Protein AF-A0A1V5K0A1-F1 (afdb_monomer_lite)

Sequence (114 aa):
MVDAAWGVLWGAWICDDHNLEGQQRELRKRAFQLFLPLWERRVPFGPDRETERLLLIDLLRRCRRFAEARAASMIGLETIDKEPWRALFLFEAHLCENNDDGPHTFEEALEGPA

Foldseek 3Di:
DLVVLVVLQVVLVVCVVVVVPPSSLVSLVVSLVVLVVCLVVVNDNDPDNLVSLLSNLLSCLLNLVLVVSLVSLVVVCVPDPDPPSVLSSVVSNVCSVVSNNDDDDSVDSNVPDD

Secondary structure (DSSP, 8-state):
-HHHHHHHHHHHHHHHHTT-TTHHHHHHHHHHHHHHHHHHTT---SSSHHHHHHHHHHHHHHTT-HHHHHHHHHHHHTT--STTHHHHHHHHHHHHHTT--S---HHHHHH---

Structure (mmCIF, N/CA/C/O backbone):
data_AF-A0A1V5K0A1-F1
#
_entry.id   AF-A0A1V5K0A1-F1
#
loop_
_atom_site.group_PDB
_atom_site.id
_atom_site.type_symbol
_atom_site.label_atom_id
_atom_site.label_alt_id
_atom_site.label_comp_id
_atom_site.label_asym_id
_atom_site.label_entity_id
_atom_site.label_seq_id
_atom_site.pdbx_PDB_ins_code
_atom_site.Cartn_x
_atom_site.Cartn_y
_atom_site.Cartn_z
_atom_site.occupancy
_atom_site.B_iso_or_equiv
_atom_site.auth_seq_id
_atom_site.auth_comp_id
_atom_site.auth_asym_id
_atom_site.auth_atom_id
_atom_site.pdbx_PDB_model_num
ATOM 1 N N . MET A 1 1 ? -0.168 -5.944 -18.503 1.00 82.31 1 MET A N 1
ATOM 2 C CA . MET A 1 1 ? -0.465 -6.412 -17.124 1.00 82.31 1 MET A CA 1
ATOM 3 C C . MET A 1 1 ? -0.351 -5.259 -16.140 1.00 82.31 1 MET A C 1
ATOM 5 O O . MET A 1 1 ? -1.312 -5.040 -15.421 1.00 82.31 1 MET A O 1
ATOM 9 N N . VAL A 1 2 ? 0.741 -4.484 -16.185 1.00 96.00 2 VAL A N 1
ATOM 10 C CA . VAL A 1 2 ? 0.885 -3.212 -15.448 1.00 96.00 2 VAL A CA 1
ATOM 11 C C . VAL A 1 2 ? -0.297 -2.264 -15.714 1.00 96.00 2 VAL A C 1
ATOM 13 O O . VAL A 1 2 ? -0.985 -1.896 -14.770 1.00 96.00 2 VAL A O 1
ATOM 16 N N . ASP A 1 3 ? -0.638 -1.996 -16.981 1.00 97.81 3 ASP A N 1
ATOM 17 C CA . ASP A 1 3 ? -1.775 -1.113 -17.325 1.00 97.81 3 ASP A CA 1
ATOM 18 C C . ASP A 1 3 ? -3.123 -1.615 -16.796 1.00 97.81 3 ASP A C 1
ATOM 20 O O . ASP A 1 3 ? -3.986 -0.831 -16.424 1.00 97.81 3 ASP A O 1
ATOM 24 N N . ALA A 1 4 ? -3.310 -2.936 -16.734 1.00 97.62 4 ALA A N 1
ATOM 25 C CA . ALA A 1 4 ? -4.529 -3.520 -16.184 1.00 97.62 4 ALA A CA 1
ATOM 26 C C . ALA A 1 4 ? -4.592 -3.352 -14.658 1.00 97.62 4 ALA A C 1
ATOM 28 O O . ALA A 1 4 ? -5.667 -3.093 -14.125 1.00 97.62 4 ALA A O 1
ATOM 29 N N . ALA A 1 5 ? -3.458 -3.483 -13.961 1.00 98.19 5 ALA A N 1
ATOM 30 C CA . ALA A 1 5 ? -3.374 -3.253 -12.521 1.00 98.19 5 ALA A CA 1
ATOM 31 C C . ALA A 1 5 ? -3.693 -1.788 -12.183 1.00 98.19 5 ALA A C 1
ATOM 33 O O . ALA A 1 5 ? -4.564 -1.521 -11.355 1.00 98.19 5 ALA A O 1
ATOM 34 N N . TRP A 1 6 ? -3.069 -0.855 -12.908 1.00 98.44 6 TRP A N 1
ATOM 35 C CA . TRP A 1 6 ? -3.344 0.576 -12.786 1.00 98.44 6 TRP A CA 1
ATOM 36 C C . TRP A 1 6 ? -4.779 0.932 -13.161 1.00 98.44 6 TRP A C 1
ATOM 38 O O . TRP A 1 6 ? -5.436 1.627 -12.398 1.00 98.44 6 TRP A O 1
ATOM 48 N N . GLY A 1 7 ? -5.314 0.391 -14.257 1.00 98.50 7 GLY A N 1
ATOM 49 C CA . GLY A 1 7 ? -6.699 0.633 -14.666 1.00 98.50 7 GLY A CA 1
ATOM 50 C C . GLY A 1 7 ? -7.725 0.202 -13.615 1.00 98.50 7 GLY A C 1
ATOM 51 O O . GLY A 1 7 ? -8.703 0.908 -13.377 1.00 98.50 7 GLY A O 1
ATOM 52 N N . VAL A 1 8 ? -7.492 -0.925 -12.935 1.00 98.38 8 VAL A N 1
ATOM 53 C CA . VAL A 1 8 ? -8.350 -1.368 -11.824 1.00 98.38 8 VAL A CA 1
ATOM 54 C C . VAL A 1 8 ? -8.223 -0.437 -10.615 1.00 98.38 8 VAL A C 1
ATOM 56 O O . VAL A 1 8 ? -9.238 -0.101 -10.007 1.00 98.38 8 VAL A O 1
ATOM 59 N N . LEU A 1 9 ? -7.007 0.002 -10.277 1.00 98.38 9 LEU A N 1
ATOM 60 C CA . LEU A 1 9 ? -6.786 0.940 -9.177 1.00 98.38 9 LEU A CA 1
ATOM 61 C C . LEU A 1 9 ? -7.406 2.318 -9.453 1.00 98.38 9 LEU A C 1
ATOM 63 O O . LEU A 1 9 ? -8.067 2.866 -8.577 1.00 98.38 9 LEU A O 1
ATOM 67 N N . TRP A 1 10 ? -7.291 2.836 -10.677 1.00 98.31 10 TRP A N 1
ATOM 68 C CA . TRP A 1 10 ? -7.986 4.055 -11.097 1.00 98.31 10 TRP A CA 1
ATOM 69 C C . TRP A 1 10 ? -9.499 3.915 -10.955 1.00 98.31 10 TRP A C 1
ATOM 71 O O . TRP A 1 10 ? -10.153 4.828 -10.465 1.00 98.31 10 TRP A O 1
ATOM 81 N N . GLY A 1 11 ? -10.057 2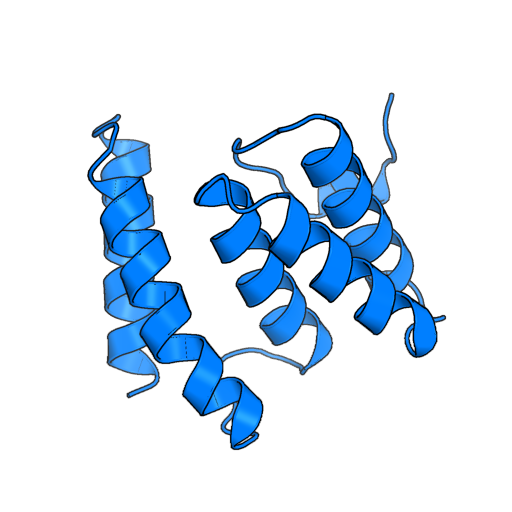.750 -11.301 1.00 98.06 11 GLY A N 1
ATOM 82 C CA . GLY A 1 11 ? -11.461 2.450 -11.030 1.00 98.06 11 GLY A CA 1
ATOM 83 C C . GLY A 1 11 ? -11.814 2.556 -9.543 1.00 98.06 11 GLY A C 1
ATOM 84 O O . GLY A 1 11 ? -12.866 3.091 -9.207 1.00 98.06 11 GLY A O 1
ATOM 85 N N . ALA A 1 12 ? -10.936 2.094 -8.645 1.00 97.50 12 ALA A N 1
ATOM 86 C CA . ALA A 1 12 ? -11.155 2.222 -7.204 1.00 97.50 12 ALA A CA 1
ATOM 87 C C . ALA A 1 12 ? -11.158 3.687 -6.738 1.00 97.50 12 ALA A C 1
ATOM 89 O O . ALA A 1 12 ? -11.984 4.043 -5.903 1.00 97.50 12 ALA A O 1
ATOM 90 N N . TRP A 1 13 ? -10.279 4.530 -7.286 1.00 96.06 13 TRP A N 1
ATOM 91 C CA . TRP A 1 13 ? -10.260 5.969 -6.992 1.00 96.06 13 TRP A CA 1
ATOM 92 C C . TRP A 1 13 ? -11.500 6.687 -7.528 1.00 96.06 13 TRP A C 1
ATOM 94 O O . TRP A 1 13 ? -12.114 7.448 -6.795 1.00 96.06 13 TRP A O 1
ATOM 104 N N . ILE A 1 14 ? -11.953 6.358 -8.742 1.00 97.25 14 ILE A N 1
ATOM 105 C CA . ILE A 1 14 ? -13.228 6.870 -9.272 1.00 97.25 14 ILE A CA 1
ATOM 106 C C . ILE A 1 14 ? -14.386 6.482 -8.338 1.00 97.25 14 ILE A C 1
ATOM 108 O O . ILE A 1 14 ? -15.267 7.291 -8.059 1.00 97.25 14 ILE A O 1
ATOM 112 N N . CYS A 1 15 ? -14.400 5.251 -7.817 1.00 96.12 15 CYS A N 1
ATOM 113 C CA . CYS A 1 15 ? -15.403 4.853 -6.831 1.00 96.12 15 CYS A CA 1
ATOM 114 C C . CYS A 1 15 ? -15.315 5.666 -5.528 1.00 96.12 15 CYS A C 1
ATOM 116 O O . CYS A 1 15 ? -16.369 5.963 -4.967 1.00 96.12 15 CYS A O 1
ATOM 118 N N . ASP A 1 16 ? -14.114 6.023 -5.057 1.00 92.81 16 ASP A N 1
ATOM 119 C CA . ASP A 1 16 ? -13.949 6.909 -3.894 1.00 92.81 16 ASP A CA 1
ATOM 120 C C . ASP A 1 16 ? -14.563 8.292 -4.172 1.00 92.81 16 ASP A C 1
ATOM 122 O O . ASP A 1 16 ? -15.380 8.756 -3.379 1.00 92.81 16 ASP A O 1
ATOM 126 N N . ASP A 1 17 ? -14.260 8.903 -5.325 1.00 94.62 17 ASP A N 1
ATOM 127 C CA . ASP A 1 17 ? -14.776 10.228 -5.718 1.00 94.62 17 ASP A CA 1
ATOM 128 C C . ASP A 1 17 ? -16.313 10.270 -5.775 1.00 94.62 17 ASP A C 1
ATOM 130 O O . ASP A 1 17 ? -16.946 11.296 -5.512 1.00 94.62 17 ASP A O 1
ATOM 134 N N . HIS A 1 18 ? -16.929 9.134 -6.104 1.00 94.44 18 HIS A N 1
ATOM 135 C CA . HIS A 1 18 ? -18.378 8.966 -6.174 1.00 94.44 18 HIS A CA 1
ATOM 136 C C . HIS A 1 18 ? -19.009 8.380 -4.897 1.00 94.44 18 HIS A C 1
ATOM 138 O O . HIS A 1 18 ? -20.205 8.085 -4.904 1.00 94.44 18 HIS A O 1
ATOM 144 N N . ASN A 1 19 ? -18.251 8.215 -3.805 1.00 90.88 19 ASN A N 1
ATOM 145 C CA . ASN A 1 19 ? -18.703 7.604 -2.545 1.00 90.88 19 ASN A CA 1
ATOM 146 C C . ASN A 1 19 ? -19.368 6.222 -2.730 1.00 90.88 19 ASN A C 1
ATOM 148 O O . ASN A 1 19 ? -20.328 5.864 -2.044 1.00 90.88 19 ASN A O 1
ATOM 152 N N . LEU A 1 20 ? -18.871 5.423 -3.679 1.00 90.38 20 LEU A N 1
ATOM 153 C CA . LEU A 1 20 ? -19.366 4.075 -3.965 1.00 90.38 20 LEU A CA 1
ATOM 154 C C . LEU A 1 20 ? -18.742 3.066 -2.994 1.00 90.38 20 LEU A C 1
ATOM 156 O O . LEU A 1 20 ? -17.863 2.266 -3.345 1.00 90.38 20 LEU A O 1
ATOM 160 N N . GLU A 1 21 ? -19.208 3.121 -1.747 1.00 83.00 21 GLU A N 1
ATOM 161 C CA . GLU A 1 21 ? -18.746 2.249 -0.672 1.00 83.00 21 GLU A CA 1
ATOM 162 C C . GLU A 1 21 ? -18.875 0.761 -1.048 1.00 83.00 21 GLU A C 1
ATOM 164 O O . GLU A 1 21 ? -19.831 0.314 -1.683 1.00 83.00 21 GLU A O 1
ATOM 169 N N . GLY A 1 22 ? -17.864 -0.033 -0.692 1.00 87.50 22 GLY A N 1
ATOM 170 C CA . GLY A 1 22 ? -17.779 -1.455 -1.042 1.00 87.50 22 GLY A CA 1
ATOM 171 C C . GLY A 1 22 ? -17.210 -1.728 -2.438 1.00 87.50 22 GLY A C 1
ATOM 172 O O . GLY A 1 22 ? -16.310 -2.558 -2.556 1.00 87.50 22 GLY A O 1
ATOM 173 N N . GLN A 1 23 ? -17.631 -1.000 -3.479 1.00 93.69 23 GLN A N 1
ATOM 174 C CA . GLN A 1 23 ? -17.118 -1.208 -4.847 1.00 93.69 23 GLN A CA 1
ATOM 175 C C . GLN A 1 23 ? -15.632 -0.872 -4.952 1.00 93.69 23 GLN A C 1
ATOM 177 O O . GLN A 1 23 ? -14.847 -1.650 -5.499 1.00 93.69 23 GLN A O 1
ATOM 182 N N . GLN A 1 24 ? -15.234 0.237 -4.327 1.00 95.38 24 GLN A N 1
ATOM 183 C CA . GLN A 1 24 ? -13.832 0.622 -4.214 1.00 95.38 24 GLN A CA 1
ATOM 184 C C . GLN A 1 24 ? -12.966 -0.501 -3.611 1.00 95.38 24 GLN A C 1
ATOM 186 O O . GLN A 1 24 ? -11.824 -0.705 -4.022 1.00 95.38 24 GLN A O 1
ATOM 191 N N . ARG A 1 25 ? -13.530 -1.291 -2.682 1.00 95.56 25 ARG A N 1
ATOM 192 C CA . ARG A 1 25 ? -12.789 -2.288 -1.897 1.00 95.56 25 ARG A CA 1
ATOM 193 C C . ARG A 1 25 ? -12.531 -3.524 -2.736 1.00 95.56 25 ARG A C 1
ATOM 195 O O . ARG A 1 25 ? -11.422 -4.052 -2.746 1.00 95.56 25 ARG A O 1
ATOM 202 N N . GLU A 1 26 ? -13.541 -3.949 -3.488 1.00 97.12 26 GLU A N 1
ATOM 203 C CA . GLU A 1 26 ? -13.409 -5.053 -4.437 1.00 97.12 26 GLU A CA 1
ATOM 204 C C . GLU A 1 26 ? -12.417 -4.718 -5.555 1.00 97.12 26 GLU A C 1
ATOM 206 O O . GLU A 1 26 ? -11.593 -5.558 -5.932 1.00 97.12 26 GLU A O 1
ATOM 211 N N . LEU A 1 27 ? -12.423 -3.473 -6.039 1.00 98.25 27 LEU A N 1
ATOM 212 C CA . LEU A 1 27 ? -11.437 -3.018 -7.016 1.00 98.25 27 LEU A CA 1
ATOM 213 C C . LEU A 1 27 ? -10.023 -2.994 -6.424 1.00 98.25 27 LEU A C 1
ATOM 215 O O . LEU A 1 27 ? -9.110 -3.527 -7.049 1.00 98.25 27 LEU A O 1
ATOM 219 N N . ARG A 1 28 ? -9.827 -2.505 -5.193 1.00 98.12 28 ARG A N 1
ATOM 220 C CA . ARG A 1 28 ? -8.522 -2.567 -4.503 1.00 98.12 28 ARG A CA 1
ATOM 221 C C . ARG A 1 28 ? -8.021 -3.991 -4.303 1.00 98.12 28 ARG A C 1
ATOM 223 O O . ARG A 1 28 ? -6.854 -4.276 -4.574 1.00 98.12 28 ARG A O 1
ATOM 230 N N . LYS A 1 29 ? -8.900 -4.912 -3.907 1.00 98.19 29 LYS A N 1
ATOM 231 C CA . LYS A 1 29 ? -8.568 -6.337 -3.776 1.00 98.19 29 LYS A CA 1
ATOM 232 C C . LYS A 1 29 ? -8.084 -6.912 -5.106 1.00 98.19 29 LYS A C 1
ATOM 234 O O . LYS A 1 29 ? -7.084 -7.629 -5.140 1.00 98.19 29 LYS A O 1
ATOM 239 N N . ARG A 1 30 ? -8.757 -6.570 -6.207 1.00 98.31 30 ARG A N 1
ATOM 240 C CA . ARG A 1 30 ? -8.357 -6.987 -7.554 1.00 98.31 30 ARG A CA 1
ATOM 241 C C . ARG A 1 30 ? -7.057 -6.317 -8.008 1.00 98.31 30 ARG A C 1
ATOM 243 O O . ARG A 1 30 ? -6.223 -6.990 -8.607 1.00 98.31 30 ARG A O 1
ATOM 250 N N . ALA A 1 31 ? -6.851 -5.037 -7.703 1.00 98.56 31 ALA A N 1
ATOM 251 C CA . ALA A 1 31 ? -5.599 -4.338 -7.982 1.00 98.56 31 ALA A CA 1
ATOM 252 C C . ALA A 1 31 ? -4.427 -5.023 -7.266 1.00 98.56 31 ALA A C 1
ATOM 254 O O . ALA A 1 31 ? -3.429 -5.347 -7.905 1.00 98.56 31 ALA A O 1
ATOM 255 N N . PHE A 1 32 ? -4.580 -5.355 -5.980 1.00 98.56 32 PHE A N 1
ATOM 256 C CA . PHE A 1 32 ? -3.573 -6.096 -5.216 1.00 98.56 32 PHE A CA 1
ATOM 257 C C . PHE A 1 32 ? -3.223 -7.442 -5.869 1.00 98.56 32 PHE A C 1
ATOM 259 O O . PHE A 1 32 ? -2.049 -7.768 -6.026 1.00 98.56 32 PHE A O 1
ATOM 266 N N . GLN A 1 33 ? -4.229 -8.203 -6.316 1.00 98.31 33 GLN A N 1
ATOM 267 C CA . GLN A 1 33 ? -4.021 -9.478 -7.020 1.00 98.31 33 GLN A CA 1
ATOM 268 C C . GLN A 1 33 ? -3.253 -9.329 -8.343 1.00 98.31 33 GLN A C 1
ATOM 270 O O . GLN A 1 33 ? -2.628 -10.289 -8.791 1.00 98.31 33 GLN A O 1
ATOM 275 N N . LEU A 1 34 ? -3.299 -8.153 -8.974 1.00 98.56 34 LEU A N 1
ATOM 276 C CA . LEU A 1 34 ? -2.564 -7.862 -10.204 1.00 98.56 34 LEU A CA 1
ATOM 277 C C . LEU A 1 34 ? -1.157 -7.318 -9.925 1.00 98.56 34 LEU A C 1
ATOM 279 O O . LEU A 1 34 ? -0.226 -7.683 -10.640 1.00 98.56 34 LEU A O 1
ATOM 283 N N . PHE A 1 35 ? -0.983 -6.487 -8.894 1.00 98.62 35 PHE A N 1
ATOM 284 C CA . PHE A 1 35 ? 0.316 -5.914 -8.531 1.00 98.62 35 PHE A CA 1
ATOM 285 C C . PHE A 1 35 ? 1.239 -6.904 -7.819 1.00 98.62 35 PHE A C 1
ATOM 287 O O . PHE A 1 35 ? 2.437 -6.909 -8.097 1.00 98.62 35 PHE A O 1
ATOM 294 N N . LEU A 1 36 ? 0.718 -7.776 -6.949 1.00 98.19 36 LEU A N 1
ATOM 295 C CA . LEU A 1 36 ? 1.556 -8.704 -6.184 1.00 98.19 36 LEU A CA 1
ATOM 296 C C . LEU A 1 36 ? 2.418 -9.614 -7.093 1.00 98.19 36 LEU A C 1
ATOM 298 O O . LEU A 1 36 ? 3.634 -9.646 -6.897 1.00 98.19 36 LEU A O 1
ATOM 302 N N . PRO A 1 37 ? 1.883 -10.262 -8.149 1.00 98.38 37 PRO A N 1
ATOM 303 C CA . PRO A 1 37 ? 2.712 -11.054 -9.059 1.00 98.38 37 PRO A CA 1
ATOM 304 C C . PRO A 1 37 ? 3.740 -10.227 -9.844 1.00 98.38 37 PRO A C 1
ATOM 306 O O . PRO A 1 37 ? 4.801 -10.743 -10.199 1.00 98.38 37 PRO A O 1
ATOM 309 N N . LEU A 1 38 ? 3.445 -8.955 -10.144 1.00 98.38 38 LEU A N 1
ATOM 310 C CA . LEU A 1 38 ? 4.405 -8.047 -10.784 1.00 98.38 38 LEU A CA 1
ATOM 311 C C . LEU A 1 38 ? 5.574 -7.766 -9.834 1.00 98.38 38 LEU A C 1
ATOM 313 O O . LEU A 1 38 ? 6.736 -7.897 -10.222 1.00 98.38 38 LEU A O 1
ATOM 317 N N . TRP A 1 39 ? 5.260 -7.484 -8.569 1.00 97.75 39 TRP A N 1
ATOM 318 C CA . TRP A 1 39 ? 6.232 -7.227 -7.514 1.00 97.75 39 TRP A CA 1
ATOM 319 C C . TRP A 1 39 ? 7.153 -8.422 -7.249 1.00 97.75 39 TRP A C 1
ATOM 321 O O . TRP A 1 39 ? 8.377 -8.252 -7.178 1.00 97.75 39 TRP A O 1
ATOM 331 N N . GLU A 1 40 ? 6.584 -9.627 -7.148 1.00 97.06 40 GLU A N 1
ATOM 332 C CA . GLU A 1 40 ? 7.314 -10.889 -6.954 1.00 97.06 40 GLU A CA 1
ATOM 333 C C . GLU A 1 40 ? 8.278 -11.176 -8.111 1.00 97.06 40 GLU A C 1
ATOM 335 O O . GLU A 1 40 ? 9.404 -11.626 -7.900 1.00 97.06 40 GLU A O 1
ATOM 340 N N . ARG A 1 41 ? 7.867 -10.854 -9.343 1.00 97.69 41 ARG A N 1
ATOM 341 C CA . ARG A 1 41 ? 8.676 -11.026 -10.559 1.00 97.69 41 ARG A CA 1
ATOM 342 C C . ARG A 1 41 ? 9.629 -9.865 -10.834 1.00 97.69 41 ARG A C 1
ATOM 344 O O . ARG A 1 41 ? 10.312 -9.888 -11.854 1.00 97.69 41 ARG A O 1
ATOM 351 N N . ARG A 1 42 ? 9.678 -8.863 -9.948 1.00 96.94 42 ARG A N 1
ATOM 352 C CA . ARG A 1 42 ? 10.457 -7.625 -10.121 1.00 96.94 42 ARG A CA 1
ATOM 353 C C . ARG A 1 42 ? 10.147 -6.899 -11.437 1.00 96.94 42 ARG A C 1
ATOM 355 O O . ARG A 1 42 ? 11.034 -6.288 -12.026 1.00 96.94 42 ARG A O 1
ATOM 362 N N . VAL A 1 43 ? 8.902 -6.980 -11.905 1.00 98.25 43 VAL A N 1
ATOM 363 C CA . VAL A 1 43 ? 8.417 -6.167 -13.026 1.00 98.25 43 VAL A CA 1
ATOM 364 C C . VAL A 1 43 ? 8.055 -4.792 -12.468 1.00 98.25 43 VAL A C 1
ATOM 366 O O . VAL A 1 43 ? 7.154 -4.740 -11.630 1.00 98.25 43 VAL A O 1
ATOM 369 N N . PRO A 1 44 ? 8.708 -3.702 -12.909 1.00 98.00 44 PRO A N 1
ATOM 370 C CA . PRO A 1 44 ? 8.430 -2.377 -12.376 1.00 98.00 44 PRO A CA 1
ATOM 371 C C . PRO A 1 44 ? 7.012 -1.906 -12.706 1.00 98.00 44 PRO A C 1
ATOM 373 O O . PRO A 1 44 ? 6.515 -2.102 -13.819 1.00 98.00 44 PRO A O 1
ATOM 376 N N . PHE A 1 45 ? 6.379 -1.257 -11.741 1.00 97.88 45 PHE A N 1
ATOM 377 C CA . PHE A 1 45 ? 5.106 -0.553 -11.887 1.00 97.88 45 PHE A CA 1
ATOM 378 C C . PHE A 1 45 ? 5.057 0.766 -11.108 1.00 97.88 45 PHE A C 1
ATOM 380 O O . PHE A 1 45 ? 4.036 1.447 -11.170 1.00 97.88 45 PHE A O 1
ATOM 387 N N . GLY A 1 46 ? 6.137 1.137 -10.420 1.00 96.00 46 GLY A N 1
ATOM 388 C CA . GLY A 1 46 ? 6.325 2.427 -9.768 1.00 96.00 46 GLY A CA 1
ATOM 389 C C . GLY A 1 46 ? 7.719 3.008 -10.042 1.00 96.00 46 GLY A C 1
ATOM 390 O O . GLY A 1 46 ? 8.491 2.437 -10.816 1.00 96.00 46 GLY A O 1
ATOM 391 N N . PRO A 1 47 ? 8.042 4.166 -9.443 1.00 94.62 47 PRO A N 1
ATOM 392 C CA . PRO A 1 47 ? 9.336 4.827 -9.628 1.00 94.62 47 PRO A CA 1
ATOM 393 C C . PRO A 1 47 ? 10.496 4.041 -9.003 1.00 94.62 47 PRO A C 1
ATOM 395 O O . PRO A 1 47 ? 11.599 4.024 -9.548 1.00 94.62 47 PRO A O 1
ATOM 398 N N . ASP A 1 48 ? 10.241 3.374 -7.879 1.00 94.81 48 ASP A N 1
ATOM 399 C CA . ASP A 1 48 ? 11.200 2.560 -7.145 1.00 94.81 48 ASP A CA 1
ATOM 400 C C . ASP A 1 48 ? 10.490 1.446 -6.365 1.00 94.81 48 ASP A C 1
ATOM 402 O O . ASP A 1 48 ? 9.258 1.350 -6.318 1.00 94.81 48 ASP A O 1
ATOM 406 N N . ARG A 1 49 ? 11.297 0.560 -5.777 1.00 94.56 49 ARG A N 1
ATOM 407 C CA . ARG A 1 49 ? 10.800 -0.630 -5.087 1.00 94.56 49 ARG A CA 1
ATOM 408 C C . ARG A 1 49 ? 10.054 -0.244 -3.807 1.00 94.56 49 ARG A C 1
ATOM 410 O O . ARG A 1 49 ? 9.055 -0.862 -3.453 1.00 94.56 49 ARG A O 1
ATOM 417 N N . GLU A 1 50 ? 10.517 0.773 -3.107 1.00 95.19 50 GLU A N 1
ATOM 418 C CA . GLU A 1 50 ? 9.927 1.257 -1.868 1.00 95.19 50 GLU A CA 1
ATOM 419 C C . GLU A 1 50 ? 8.502 1.780 -2.105 1.00 95.19 50 GLU A C 1
ATOM 421 O O . GLU A 1 50 ? 7.581 1.373 -1.395 1.00 95.19 50 GLU A O 1
ATOM 426 N N . THR A 1 51 ? 8.294 2.566 -3.165 1.00 95.44 51 THR A N 1
ATOM 427 C CA . THR A 1 51 ? 6.979 3.082 -3.577 1.00 95.44 51 THR A CA 1
ATOM 428 C C . THR A 1 51 ? 6.023 1.962 -3.974 1.00 95.44 51 THR A C 1
ATOM 430 O O . THR A 1 51 ? 4.871 1.926 -3.545 1.00 95.44 51 THR A O 1
ATOM 433 N N . GLU A 1 52 ? 6.494 1.014 -4.781 1.00 97.75 52 GLU A N 1
ATOM 434 C CA . GLU A 1 52 ? 5.705 -0.152 -5.190 1.00 97.75 52 GLU A CA 1
ATOM 435 C C . GLU A 1 52 ? 5.259 -0.994 -3.986 1.00 97.75 52 GLU A C 1
ATOM 437 O O . GLU A 1 52 ? 4.125 -1.476 -3.931 1.00 97.75 52 GLU A O 1
ATOM 442 N N . ARG A 1 53 ? 6.141 -1.158 -2.997 1.00 97.25 53 ARG A N 1
ATOM 443 C CA . ARG A 1 53 ? 5.836 -1.884 -1.766 1.00 97.25 53 ARG A CA 1
ATOM 444 C C . ARG A 1 53 ? 4.846 -1.131 -0.881 1.00 97.25 53 ARG A C 1
ATOM 446 O O . ARG A 1 53 ? 3.933 -1.770 -0.362 1.00 97.25 53 ARG A O 1
ATOM 453 N N . LEU A 1 54 ? 4.998 0.186 -0.732 1.00 97.19 54 LEU A N 1
ATOM 454 C CA . LEU A 1 54 ? 4.030 1.028 -0.021 1.00 97.19 54 LEU A CA 1
ATOM 455 C C . LEU A 1 54 ? 2.646 0.933 -0.657 1.00 97.19 54 LEU A C 1
ATOM 457 O O . LEU A 1 54 ? 1.670 0.731 0.054 1.00 97.19 54 LEU A O 1
ATOM 461 N N . LEU A 1 55 ? 2.562 0.953 -1.990 1.00 98.00 55 LEU A N 1
ATOM 462 C CA . LEU A 1 55 ? 1.292 0.769 -2.688 1.00 98.00 55 LEU A CA 1
ATOM 463 C C . LEU A 1 55 ? 0.631 -0.575 -2.337 1.00 98.00 55 LEU A C 1
ATOM 465 O O . LEU A 1 55 ? -0.572 -0.634 -2.101 1.00 98.00 55 LEU A O 1
ATOM 469 N N . LEU A 1 56 ? 1.395 -1.670 -2.283 1.00 98.56 56 LEU A N 1
ATOM 470 C CA . LEU A 1 56 ? 0.852 -2.976 -1.890 1.00 98.56 56 LEU A CA 1
ATOM 471 C C . LEU A 1 56 ? 0.342 -2.991 -0.442 1.00 98.56 56 LEU A C 1
ATOM 473 O O . LEU A 1 56 ? -0.682 -3.620 -0.170 1.00 98.56 56 LEU A O 1
ATOM 477 N N . ILE A 1 57 ? 1.047 -2.316 0.466 1.00 98.44 57 ILE A N 1
ATOM 478 C CA . ILE A 1 57 ? 0.656 -2.171 1.873 1.00 98.44 57 ILE A CA 1
ATOM 479 C C . ILE A 1 57 ? -0.638 -1.355 1.982 1.00 98.44 57 ILE A C 1
ATOM 481 O O . ILE A 1 57 ? -1.593 -1.836 2.595 1.00 98.44 57 ILE A O 1
ATOM 485 N N . ASP A 1 58 ? -0.714 -0.201 1.314 1.00 98.38 58 ASP A N 1
ATOM 486 C CA . ASP A 1 58 ? -1.912 0.645 1.269 1.00 98.38 58 ASP A CA 1
ATOM 487 C C . ASP A 1 58 ? -3.121 -0.135 0.734 1.00 98.38 58 ASP A C 1
ATOM 489 O O . ASP A 1 58 ? -4.191 -0.147 1.343 1.00 98.38 58 ASP A O 1
ATOM 493 N N . LEU A 1 59 ? -2.950 -0.891 -0.357 1.00 98.50 59 LEU A N 1
ATOM 494 C CA . LEU A 1 59 ? -4.023 -1.716 -0.918 1.00 98.50 59 LEU A CA 1
ATOM 495 C C . LEU A 1 59 ? -4.538 -2.761 0.079 1.00 98.50 59 LEU A C 1
ATOM 497 O O . LEU A 1 59 ? -5.750 -2.977 0.166 1.00 98.50 59 LEU A O 1
ATOM 501 N N . LEU A 1 60 ? -3.649 -3.411 0.837 1.00 98.62 60 LEU A N 1
ATOM 502 C CA . LEU A 1 60 ? -4.042 -4.342 1.897 1.00 98.62 60 LEU A CA 1
ATOM 503 C C . LEU A 1 60 ? -4.802 -3.616 3.013 1.00 98.62 60 LEU A C 1
ATOM 505 O O . LEU A 1 60 ? -5.891 -4.058 3.398 1.00 98.62 60 LEU A O 1
ATOM 509 N N . ARG A 1 61 ? -4.264 -2.494 3.497 1.00 98.50 61 ARG A N 1
ATOM 510 C CA . ARG A 1 61 ? -4.840 -1.692 4.580 1.00 98.50 61 ARG A CA 1
ATOM 511 C C . ARG A 1 61 ? -6.228 -1.172 4.216 1.00 98.50 61 ARG A C 1
ATOM 513 O O . ARG A 1 61 ? -7.188 -1.440 4.935 1.00 98.50 61 ARG A O 1
ATOM 520 N N . ARG A 1 62 ? -6.382 -0.561 3.039 1.00 97.25 62 ARG A N 1
ATOM 521 C CA . ARG A 1 62 ? -7.667 -0.054 2.523 1.00 97.25 62 ARG A CA 1
ATOM 522 C C . ARG A 1 62 ? -8.667 -1.171 2.187 1.00 97.25 62 ARG A C 1
ATOM 524 O O . ARG A 1 62 ? -9.873 -0.944 2.091 1.00 97.25 62 ARG A O 1
ATOM 531 N N . CYS A 1 63 ? -8.202 -2.420 2.099 1.00 97.19 63 CYS A N 1
ATOM 532 C CA . CYS A 1 63 ? -9.048 -3.616 2.074 1.00 97.19 63 CYS A CA 1
ATOM 533 C C . CYS A 1 63 ? -9.404 -4.170 3.468 1.00 97.19 63 CYS A C 1
ATOM 535 O O . CYS A 1 63 ? -10.023 -5.232 3.532 1.00 97.19 63 CYS A O 1
ATOM 537 N N . ARG A 1 64 ? -9.053 -3.487 4.568 1.00 97.38 64 ARG A N 1
ATOM 538 C CA . ARG A 1 64 ? -9.168 -3.964 5.966 1.00 97.38 64 ARG A CA 1
ATOM 539 C C . ARG A 1 64 ? -8.375 -5.240 6.260 1.00 97.38 64 ARG A C 1
ATOM 541 O O . ARG A 1 64 ? -8.665 -5.960 7.213 1.00 97.38 64 ARG A O 1
ATOM 548 N N . ARG A 1 65 ? -7.339 -5.534 5.471 1.00 98.12 65 ARG A N 1
ATOM 549 C CA . ARG A 1 65 ? -6.411 -6.653 5.713 1.00 98.12 65 ARG A CA 1
ATOM 550 C C . ARG A 1 65 ? -5.254 -6.183 6.598 1.00 98.12 65 ARG A C 1
ATOM 552 O O . ARG A 1 65 ? -4.088 -6.347 6.251 1.00 98.12 65 ARG A O 1
ATOM 559 N N . PHE A 1 66 ? -5.586 -5.574 7.738 1.00 98.56 66 PHE A N 1
ATOM 560 C CA . PHE A 1 66 ? -4.643 -4.837 8.589 1.00 98.56 66 PHE A CA 1
ATOM 561 C C . PHE A 1 66 ? -3.477 -5.687 9.091 1.00 98.56 66 PHE A C 1
ATOM 563 O O . PHE A 1 66 ? -2.338 -5.235 9.075 1.00 98.56 66 PHE A O 1
ATOM 570 N N . ALA A 1 67 ? -3.734 -6.940 9.478 1.00 98.38 67 ALA A N 1
ATOM 571 C CA . ALA A 1 67 ? -2.678 -7.842 9.933 1.00 98.38 67 ALA A CA 1
ATOM 572 C C . ALA A 1 67 ? -1.628 -8.109 8.836 1.00 98.38 67 ALA A C 1
ATOM 574 O O . ALA A 1 67 ? -0.430 -8.124 9.112 1.00 98.38 67 ALA A O 1
ATOM 575 N N . GLU A 1 68 ? -2.072 -8.281 7.588 1.00 98.50 68 GLU A N 1
ATOM 576 C CA . GLU A 1 68 ? -1.188 -8.535 6.447 1.00 98.50 68 GLU A CA 1
ATOM 577 C C . GLU A 1 68 ? -0.438 -7.272 6.024 1.00 98.50 68 GLU A C 1
ATOM 579 O O . GLU A 1 68 ? 0.766 -7.329 5.782 1.00 98.50 68 GLU A O 1
ATOM 584 N N . ALA A 1 69 ? -1.132 -6.131 5.991 1.00 98.62 69 ALA A N 1
ATOM 585 C CA . ALA A 1 69 ? -0.531 -4.830 5.719 1.00 98.62 69 ALA A CA 1
ATOM 586 C C . ALA A 1 69 ? 0.566 -4.508 6.745 1.00 98.62 69 ALA A C 1
ATOM 588 O O . ALA A 1 69 ? 1.710 -4.266 6.367 1.00 98.62 69 ALA A O 1
ATOM 589 N N . ARG A 1 70 ? 0.263 -4.642 8.044 1.00 98.38 70 ARG A N 1
ATOM 590 C CA . ARG A 1 70 ? 1.228 -4.432 9.128 1.00 98.38 70 ARG A CA 1
ATOM 591 C C . ARG A 1 70 ? 2.432 -5.361 9.006 1.00 98.38 70 ARG A C 1
ATOM 593 O O . ARG A 1 70 ? 3.564 -4.908 9.141 1.00 98.38 70 ARG A O 1
ATOM 600 N N . ALA A 1 71 ? 2.216 -6.652 8.750 1.00 98.25 71 ALA A N 1
ATOM 601 C CA . ALA A 1 71 ? 3.317 -7.594 8.558 1.00 98.25 71 ALA A CA 1
ATOM 602 C C . ALA A 1 71 ? 4.214 -7.177 7.379 1.00 98.25 71 ALA A C 1
ATOM 604 O O . ALA A 1 71 ? 5.438 -7.155 7.512 1.00 98.25 71 ALA A O 1
ATOM 605 N N . ALA A 1 72 ? 3.619 -6.777 6.252 1.00 97.25 72 ALA A N 1
ATOM 606 C CA . ALA A 1 72 ? 4.357 -6.293 5.091 1.00 97.25 72 ALA A CA 1
ATOM 607 C C . ALA A 1 72 ? 5.146 -5.001 5.380 1.00 97.25 72 ALA A C 1
ATOM 609 O O . ALA A 1 72 ? 6.276 -4.882 4.884 1.00 97.25 72 ALA A O 1
ATOM 610 N N . SER A 1 73 ? 4.608 -4.095 6.209 1.00 97.62 73 SER A N 1
ATOM 611 C CA . SER A 1 73 ? 5.311 -2.904 6.706 1.00 97.62 73 SER A CA 1
ATOM 612 C C . SER A 1 73 ? 6.514 -3.272 7.571 1.00 97.62 73 SER A C 1
ATOM 614 O O . SER A 1 73 ? 7.622 -2.806 7.312 1.00 97.62 73 SER A O 1
ATOM 616 N N . MET A 1 74 ? 6.339 -4.173 8.545 1.00 97.38 74 MET A N 1
ATOM 617 C CA . MET A 1 74 ? 7.424 -4.594 9.443 1.00 97.38 74 MET A CA 1
ATOM 618 C C . MET A 1 74 ? 8.575 -5.263 8.687 1.00 97.38 74 MET A C 1
ATOM 620 O O . MET A 1 74 ? 9.727 -4.904 8.903 1.00 97.38 74 MET A O 1
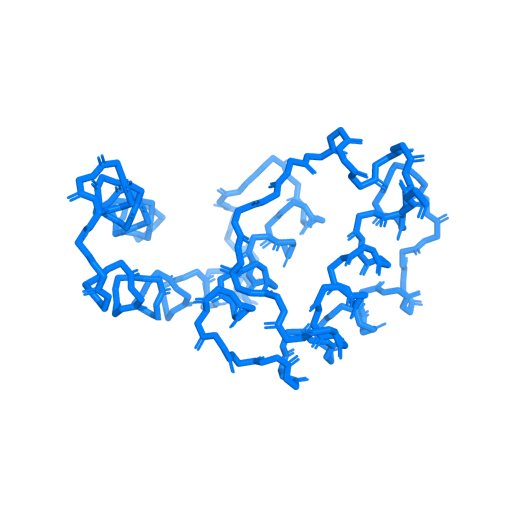ATOM 624 N N . ILE A 1 75 ? 8.276 -6.142 7.723 1.00 95.62 75 ILE A N 1
ATOM 625 C CA . ILE A 1 75 ? 9.304 -6.748 6.855 1.00 95.62 75 ILE A CA 1
ATOM 626 C C . ILE A 1 75 ? 10.026 -5.664 6.024 1.00 95.62 75 ILE A C 1
ATOM 628 O O . ILE A 1 75 ? 11.140 -5.862 5.553 1.00 95.62 75 ILE A O 1
ATOM 632 N N . GLY A 1 76 ? 9.391 -4.518 5.754 1.00 91.44 76 GLY A N 1
ATOM 633 C CA . GLY A 1 76 ? 10.035 -3.397 5.058 1.00 91.44 76 GLY A CA 1
ATOM 634 C C . GLY A 1 76 ? 11.081 -2.739 5.935 1.00 91.44 76 GLY A C 1
ATOM 635 O O . GLY A 1 76 ? 12.226 -2.565 5.517 1.00 91.44 76 GLY A O 1
ATOM 636 N N . LEU A 1 77 ? 10.689 -2.477 7.178 1.00 95.31 77 LEU A N 1
ATOM 637 C CA . LEU A 1 77 ? 11.510 -1.851 8.209 1.00 95.31 77 LEU A CA 1
ATOM 638 C C . LEU A 1 77 ? 12.711 -2.698 8.647 1.00 95.31 77 LEU A C 1
ATOM 640 O O . LEU A 1 77 ? 13.645 -2.144 9.212 1.00 95.31 77 LEU A O 1
ATOM 644 N N . GLU A 1 78 ? 12.731 -4.003 8.362 1.00 95.00 78 GLU A N 1
ATOM 645 C CA . GLU A 1 78 ? 13.925 -4.845 8.552 1.00 95.00 78 GLU A CA 1
ATOM 646 C C . GLU A 1 78 ? 15.091 -4.441 7.635 1.00 95.00 78 GLU A C 1
ATOM 648 O O . GLU A 1 78 ? 16.247 -4.712 7.952 1.00 95.00 78 GLU A O 1
ATOM 653 N N . THR A 1 79 ? 14.795 -3.820 6.488 1.00 88.81 79 THR A N 1
ATOM 654 C CA . THR A 1 79 ? 15.795 -3.476 5.458 1.00 88.81 79 THR A CA 1
ATOM 655 C C . THR A 1 79 ? 15.859 -1.988 5.116 1.00 88.81 79 THR A C 1
ATOM 657 O O . THR A 1 79 ? 16.797 -1.553 4.450 1.00 88.81 79 THR A O 1
ATOM 660 N N . ILE A 1 80 ? 14.856 -1.208 5.528 1.00 90.62 80 ILE A N 1
ATOM 661 C CA . ILE A 1 80 ? 14.721 0.212 5.203 1.00 90.62 80 ILE A CA 1
ATOM 662 C C . ILE A 1 80 ? 15.100 1.054 6.425 1.00 90.62 80 ILE A C 1
ATOM 664 O O . ILE A 1 80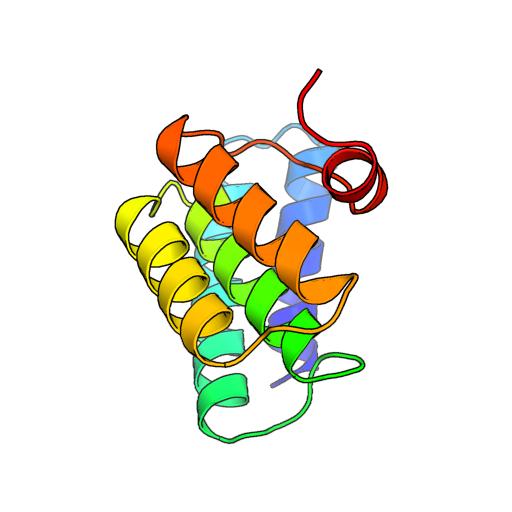 ? 14.319 1.217 7.364 1.00 90.62 80 ILE A O 1
ATOM 668 N N . ASP A 1 81 ? 16.285 1.659 6.352 1.00 88.19 81 ASP A N 1
ATOM 669 C CA . ASP A 1 81 ? 16.789 2.590 7.372 1.00 88.19 81 ASP A CA 1
ATOM 670 C C . ASP A 1 81 ? 16.823 4.049 6.898 1.00 88.19 81 ASP A C 1
ATOM 672 O O . ASP A 1 81 ? 17.050 4.961 7.691 1.00 88.19 81 ASP A O 1
ATOM 676 N N . LYS A 1 82 ? 16.611 4.289 5.599 1.00 92.94 82 LYS A N 1
ATOM 677 C CA . LYS A 1 82 ? 16.750 5.611 4.985 1.00 92.94 82 LYS A CA 1
ATOM 678 C C . LYS A 1 82 ? 15.413 6.354 4.936 1.00 92.94 82 LYS A C 1
ATOM 680 O O . LYS A 1 82 ? 14.413 5.814 4.467 1.00 92.94 82 LYS A O 1
ATOM 685 N N . GLU A 1 83 ? 15.436 7.628 5.315 1.00 93.00 83 GLU A N 1
ATOM 686 C CA . GLU A 1 83 ? 14.322 8.551 5.082 1.00 93.00 83 GLU A CA 1
ATOM 687 C C . GLU A 1 83 ? 14.180 8.937 3.593 1.00 93.00 83 GLU A C 1
ATOM 689 O O . GLU A 1 83 ? 15.185 9.002 2.871 1.00 93.00 83 GLU A O 1
ATOM 694 N N . PRO A 1 84 ? 12.956 9.210 3.099 1.00 94.00 84 PRO A N 1
ATOM 695 C CA . PRO A 1 84 ? 11.677 9.257 3.831 1.00 94.00 84 PRO A CA 1
ATOM 696 C C . PRO A 1 84 ? 10.993 7.891 4.021 1.00 94.00 84 PRO A C 1
ATOM 698 O O . PRO A 1 84 ?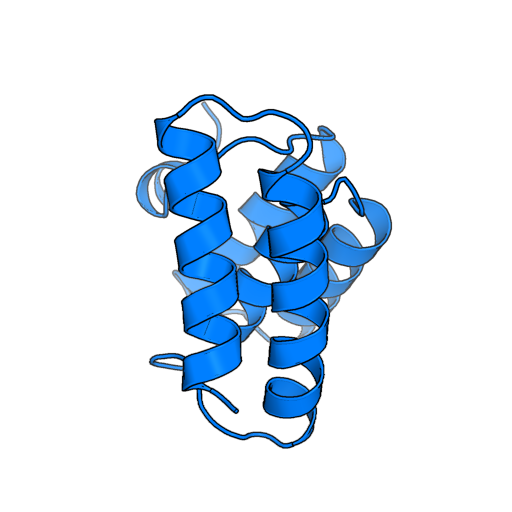 9.933 7.794 4.633 1.00 94.00 84 PRO A O 1
ATOM 701 N N . TRP A 1 85 ? 11.555 6.819 3.459 1.00 95.31 85 TRP A N 1
ATOM 702 C CA . TRP A 1 85 ? 10.883 5.521 3.390 1.00 95.31 85 TRP A CA 1
ATOM 703 C C . TRP A 1 85 ? 10.618 4.922 4.763 1.00 95.31 85 TRP A C 1
ATOM 705 O O . TRP A 1 85 ? 9.549 4.366 4.994 1.00 95.31 85 TRP A O 1
ATOM 715 N N . ARG A 1 86 ? 11.561 5.059 5.695 1.00 95.00 86 ARG A N 1
ATOM 716 C CA . ARG A 1 86 ? 11.374 4.559 7.056 1.00 95.00 86 ARG A CA 1
ATOM 717 C C . ARG A 1 86 ? 10.146 5.190 7.726 1.00 95.00 86 ARG A C 1
ATOM 719 O O . ARG A 1 86 ? 9.325 4.441 8.257 1.00 95.00 86 ARG A O 1
ATOM 726 N N . ALA A 1 87 ? 9.988 6.515 7.656 1.00 95.44 87 ALA A N 1
ATOM 727 C CA . ALA A 1 87 ? 8.805 7.203 8.175 1.00 95.44 87 ALA A CA 1
ATOM 728 C C . ALA A 1 87 ? 7.505 6.702 7.523 1.00 95.44 87 ALA A C 1
ATOM 730 O O . ALA A 1 87 ? 6.560 6.356 8.229 1.00 95.44 87 ALA A O 1
ATOM 731 N N . LEU A 1 88 ? 7.483 6.560 6.195 1.00 96.88 88 LEU A N 1
ATOM 732 C CA . LEU A 1 88 ? 6.301 6.089 5.460 1.00 96.88 88 LEU A CA 1
ATOM 733 C C . LEU A 1 88 ? 5.876 4.668 5.871 1.00 96.88 88 LEU A C 1
ATOM 735 O O . LEU A 1 88 ? 4.695 4.403 6.087 1.00 96.88 88 LEU A O 1
ATOM 739 N N . PHE A 1 89 ? 6.829 3.748 6.041 1.00 97.12 89 PHE A N 1
ATOM 740 C CA . PHE A 1 89 ? 6.528 2.381 6.479 1.00 97.12 89 PHE A CA 1
ATOM 741 C C . PHE A 1 89 ? 6.068 2.312 7.943 1.00 97.12 89 PHE A C 1
ATOM 743 O O . PHE A 1 89 ? 5.202 1.498 8.273 1.00 97.12 89 PHE A O 1
ATOM 750 N N . LEU A 1 90 ? 6.633 3.149 8.822 1.00 96.56 90 LEU A N 1
ATOM 751 C CA . LEU A 1 90 ? 6.172 3.280 10.208 1.00 96.56 90 LEU A CA 1
ATOM 752 C C . LEU A 1 90 ? 4.748 3.838 10.266 1.00 96.56 90 LEU A C 1
ATOM 754 O O . LEU A 1 90 ? 3.929 3.331 11.031 1.00 96.56 90 LEU A O 1
ATOM 758 N N . PHE A 1 91 ? 4.444 4.830 9.432 1.00 97.38 91 PHE A N 1
ATOM 759 C CA . PHE A 1 91 ? 3.114 5.416 9.342 1.00 97.38 91 PHE A CA 1
ATOM 760 C C . PHE A 1 91 ? 2.074 4.390 8.878 1.00 97.38 91 PHE A C 1
ATOM 762 O O . PHE A 1 91 ? 1.069 4.196 9.553 1.00 97.38 91 PHE A O 1
ATOM 769 N N . GLU A 1 92 ? 2.350 3.623 7.819 1.00 97.94 92 GLU A N 1
ATOM 770 C CA . GLU A 1 92 ? 1.461 2.532 7.393 1.00 97.94 92 GLU A CA 1
ATOM 771 C C . GLU A 1 92 ? 1.241 1.481 8.495 1.00 97.94 92 GLU A C 1
ATOM 773 O O . GLU A 1 92 ? 0.122 1.003 8.696 1.00 97.94 92 GLU A O 1
ATOM 778 N N . ALA A 1 93 ? 2.291 1.119 9.244 1.00 97.81 93 ALA A N 1
ATOM 779 C CA . ALA A 1 93 ? 2.156 0.204 10.377 1.00 97.81 93 ALA A CA 1
ATOM 780 C C . ALA A 1 93 ? 1.243 0.784 11.473 1.00 97.81 93 ALA A C 1
ATOM 782 O O . ALA A 1 93 ? 0.386 0.064 11.988 1.00 97.81 93 ALA A O 1
ATOM 783 N N . HIS A 1 94 ? 1.383 2.077 11.777 1.00 96.81 94 HIS A N 1
ATOM 784 C CA . HIS A 1 94 ? 0.545 2.793 12.737 1.00 96.81 94 HIS A CA 1
ATOM 785 C C . HIS A 1 94 ? -0.928 2.844 12.303 1.00 96.81 94 HIS A C 1
ATOM 787 O O . HIS A 1 94 ? -1.817 2.516 13.089 1.00 96.81 94 HIS A O 1
ATOM 793 N N . LEU A 1 95 ? -1.205 3.172 11.039 1.00 98.06 95 LEU A N 1
ATOM 794 C CA . LEU A 1 95 ? -2.568 3.165 10.499 1.00 98.06 95 LEU A CA 1
ATOM 795 C C . LEU A 1 95 ? -3.209 1.773 10.605 1.00 98.06 95 LEU A C 1
ATOM 797 O O . LEU A 1 95 ? -4.372 1.638 10.988 1.00 98.06 95 LEU A O 1
ATOM 801 N N . CYS A 1 96 ? -2.437 0.715 10.337 1.00 98.25 96 CYS A N 1
ATOM 802 C CA . CYS A 1 96 ? -2.912 -0.658 10.503 1.00 98.25 96 CYS A CA 1
ATOM 803 C C . CYS A 1 96 ? -3.235 -1.005 11.964 1.00 98.25 96 CYS A C 1
ATOM 805 O O . CYS A 1 96 ? -4.210 -1.711 12.211 1.00 98.25 96 CYS A O 1
ATOM 807 N N . GLU A 1 97 ? -2.443 -0.528 12.928 1.00 97.69 97 GLU A N 1
ATOM 808 C CA . GLU A 1 97 ? -2.696 -0.736 14.362 1.00 97.69 97 GLU A CA 1
ATOM 809 C C . GLU A 1 97 ? -3.989 -0.052 14.830 1.00 97.69 97 GLU A C 1
ATOM 811 O O . GLU A 1 97 ? -4.691 -0.587 15.689 1.00 97.69 97 GLU A O 1
ATOM 816 N N . ASN A 1 98 ? -4.353 1.068 14.202 1.00 97.69 98 ASN A N 1
ATOM 817 C CA . ASN A 1 98 ? -5.592 1.798 14.471 1.00 97.69 98 ASN 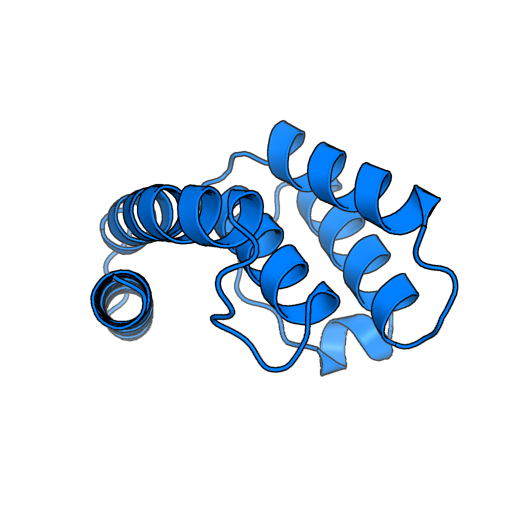A CA 1
ATOM 818 C C . ASN A 1 98 ? -6.798 1.329 13.635 1.00 97.69 98 ASN A C 1
ATOM 820 O O . ASN A 1 98 ? -7.885 1.884 13.776 1.00 97.69 98 ASN A O 1
ATOM 824 N N . ASN A 1 99 ? -6.645 0.290 12.803 1.00 97.94 99 ASN A N 1
ATOM 825 C CA . ASN A 1 99 ? -7.660 -0.16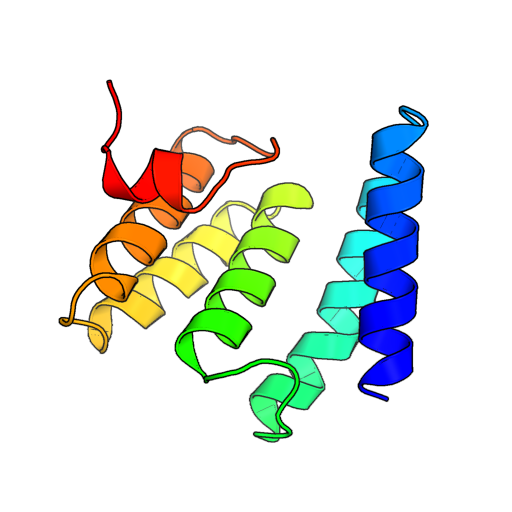2 11.841 1.00 97.94 99 ASN A CA 1
ATOM 826 C C . ASN A 1 99 ? -8.138 0.949 10.882 1.00 97.94 99 ASN A C 1
ATOM 828 O O . ASN A 1 99 ? -9.309 0.970 10.493 1.00 97.94 99 ASN A O 1
ATOM 832 N N . ASP A 1 100 ? -7.245 1.858 10.498 1.00 97.88 100 ASP A N 1
ATOM 833 C CA . ASP A 1 100 ? -7.559 2.965 9.600 1.00 97.88 100 ASP A CA 1
ATOM 834 C C . ASP A 1 100 ? -7.505 2.505 8.131 1.00 97.88 100 ASP A C 1
ATOM 836 O O . ASP A 1 100 ? -6.436 2.162 7.615 1.00 97.88 100 ASP A O 1
ATOM 840 N N . ASP A 1 101 ? -8.660 2.463 7.449 1.00 96.50 101 ASP A N 1
ATOM 841 C CA . ASP A 1 101 ? -8.783 2.173 6.009 1.00 96.50 101 ASP A CA 1
ATOM 842 C C . ASP A 1 101 ? -8.981 3.428 5.133 1.00 96.50 101 ASP A C 1
ATOM 844 O O . ASP A 1 101 ? -9.281 3.316 3.935 1.00 96.50 101 ASP A O 1
ATOM 848 N N . GLY A 1 102 ? -8.782 4.609 5.720 1.00 94.88 102 GLY A N 1
ATOM 849 C CA . GLY A 1 102 ? -8.907 5.915 5.097 1.00 94.88 102 GLY A CA 1
ATOM 850 C C . GLY A 1 102 ? -7.767 6.268 4.132 1.00 94.88 102 GLY A C 1
ATOM 851 O O . GLY A 1 102 ? -6.712 5.614 4.104 1.00 94.88 102 GLY A O 1
ATOM 852 N N . PRO A 1 103 ? -7.995 7.275 3.270 1.00 93.12 103 PRO A N 1
ATOM 853 C CA . PRO A 1 103 ? -6.947 7.850 2.440 1.00 93.12 103 PRO A CA 1
ATOM 854 C C . PRO A 1 103 ? -5.999 8.707 3.289 1.00 93.12 103 PRO A C 1
ATOM 856 O O . PRO A 1 103 ? -6.461 9.505 4.098 1.00 93.12 103 PRO A O 1
ATOM 859 N N . HIS A 1 104 ? -4.694 8.577 3.042 1.00 94.62 104 HIS A N 1
ATOM 860 C CA . HIS A 1 104 ? -3.661 9.438 3.616 1.00 94.62 104 HIS A CA 1
ATOM 861 C C . HIS A 1 104 ? -2.618 9.805 2.559 1.00 94.62 104 HIS A C 1
ATOM 863 O O . HIS A 1 104 ? -2.455 9.118 1.547 1.00 94.62 104 HIS A O 1
ATOM 869 N N . THR A 1 105 ? -1.927 10.903 2.809 1.00 92.25 105 THR A N 1
ATOM 870 C CA . THR A 1 105 ? -0.906 11.526 1.975 1.00 92.25 105 THR A CA 1
ATOM 871 C C . THR A 1 105 ? 0.490 11.243 2.524 1.00 92.25 105 THR A C 1
ATOM 873 O O . THR A 1 105 ? 0.666 10.820 3.668 1.00 92.25 105 THR A O 1
ATOM 876 N N . PHE A 1 106 ? 1.514 11.469 1.701 1.00 90.75 106 PHE A N 1
ATOM 877 C CA . PHE A 1 106 ? 2.897 11.351 2.165 1.00 90.75 106 PHE A CA 1
ATOM 878 C C . PHE A 1 106 ? 3.257 12.484 3.124 1.00 90.75 106 PHE A C 1
ATOM 880 O O . PHE A 1 106 ? 4.029 12.269 4.050 1.00 90.75 106 PHE A O 1
ATOM 887 N N . GLU A 1 107 ? 2.676 13.665 2.940 1.00 92.50 107 GLU A N 1
ATOM 888 C CA . GLU A 1 107 ? 2.848 14.816 3.819 1.00 92.50 107 GLU A CA 1
ATOM 889 C C . GLU A 1 107 ? 2.412 14.489 5.254 1.00 92.50 107 GLU A C 1
ATOM 891 O O . GLU A 1 107 ? 3.209 14.663 6.173 1.00 92.50 107 GLU A O 1
ATOM 896 N N . GLU A 1 108 ? 1.222 13.901 5.441 1.00 92.75 108 GLU A N 1
ATOM 897 C CA . GLU A 1 108 ? 0.740 13.457 6.762 1.00 92.75 108 GLU A CA 1
ATOM 898 C C . GLU A 1 108 ? 1.720 12.488 7.441 1.00 92.75 108 GLU A C 1
ATOM 900 O O . GLU A 1 108 ? 1.982 12.580 8.640 1.00 92.75 108 GLU A O 1
ATOM 905 N N . ALA A 1 109 ? 2.310 11.574 6.671 1.00 91.19 109 ALA A N 1
ATOM 906 C CA . ALA A 1 109 ? 3.272 10.612 7.194 1.00 91.19 109 ALA A CA 1
ATOM 907 C C . ALA A 1 109 ? 4.604 11.256 7.622 1.00 91.19 109 ALA A C 1
ATOM 909 O O . ALA A 1 109 ? 5.258 10.767 8.545 1.00 91.19 109 ALA A O 1
ATOM 910 N N . LEU A 1 110 ? 5.024 12.328 6.942 1.00 89.88 110 LEU A N 1
ATOM 911 C CA . LEU A 1 110 ? 6.297 13.013 7.188 1.00 89.88 110 LEU A CA 1
ATOM 912 C C . LEU A 1 110 ? 6.209 14.078 8.281 1.00 89.88 110 LEU A C 1
ATOM 914 O O . LEU A 1 110 ? 7.214 14.362 8.931 1.00 89.88 110 LEU A O 1
ATOM 918 N N . GLU A 1 111 ? 5.028 14.649 8.499 1.00 86.06 111 GLU A N 1
ATOM 919 C CA . GLU A 1 111 ? 4.761 15.562 9.614 1.00 86.06 111 GLU A CA 1
ATOM 920 C C . GLU A 1 111 ? 4.667 14.813 10.958 1.00 86.06 111 GLU A C 1
ATOM 922 O O . GLU A 1 111 ? 4.951 15.390 12.010 1.00 86.06 111 GLU A O 1
ATOM 927 N N . GLY A 1 112 ? 4.387 13.505 10.910 1.00 63.84 112 GLY A N 1
ATOM 928 C CA . GLY A 1 112 ? 4.213 12.640 12.074 1.00 63.84 112 GLY A CA 1
ATOM 929 C C . GLY A 1 112 ? 2.800 12.741 12.666 1.00 63.84 112 GLY A C 1
ATOM 930 O O . GLY A 1 112 ? 2.079 13.699 12.392 1.00 63.84 112 GLY A O 1
ATOM 931 N N . PRO A 1 113 ? 2.361 11.751 13.467 1.00 51.91 113 PRO A N 1
ATOM 932 C CA . PRO A 1 113 ? 1.065 11.832 14.133 1.00 51.91 113 PRO A CA 1
ATOM 933 C C . PRO A 1 113 ? 1.046 13.037 15.086 1.00 51.91 113 PRO A C 1
ATOM 935 O O . PRO A 1 113 ? 1.988 13.221 15.862 1.00 51.91 113 PRO A O 1
ATOM 938 N N . ALA A 1 114 ? -0.012 13.849 14.997 1.00 45.03 114 ALA A N 1
ATOM 939 C CA . ALA A 1 114 ? -0.265 14.971 15.902 1.00 45.03 114 ALA A CA 1
ATOM 940 C C . ALA A 1 114 ? -0.450 14.520 17.361 1.00 45.03 114 ALA A C 1
ATOM 942 O O . ALA A 1 114 ? -0.992 13.409 17.581 1.00 45.03 114 ALA A O 1
#

Radius of gyration: 13.61 Å; chains: 1; bounding box: 36×27×33 Å

pLDDT: mean 94.8, std 7.62, range [45.03, 98.62]